Protein AF-A0A2G2MWB8-F1 (afdb_monomer)

Structure (mmCIF, N/CA/C/O backbone):
data_AF-A0A2G2MWB8-F1
#
_entry.id   AF-A0A2G2MWB8-F1
#
loop_
_atom_site.group_PDB
_atom_site.id
_atom_site.type_symbol
_atom_site.label_atom_id
_atom_site.label_alt_id
_atom_site.label_comp_id
_atom_site.label_asym_id
_atom_site.label_entity_id
_atom_site.label_seq_id
_atom_site.pdbx_PDB_ins_code
_atom_site.Cartn_x
_atom_site.Cartn_y
_atom_site.Cartn_z
_atom_site.occupancy
_atom_site.B_iso_or_equiv
_atom_site.auth_seq_id
_atom_site.auth_comp_id
_atom_site.auth_asym_id
_atom_site.auth_atom_id
_atom_site.pdbx_PDB_model_num
ATOM 1 N N . MET A 1 1 ? 27.017 0.539 -34.560 1.00 62.78 1 MET A N 1
ATOM 2 C CA . MET A 1 1 ? 26.986 0.037 -33.164 1.00 62.78 1 MET A CA 1
ATOM 3 C C . MET A 1 1 ? 26.492 1.121 -32.203 1.00 62.78 1 MET A C 1
ATOM 5 O O . MET A 1 1 ? 26.042 0.778 -31.119 1.00 62.78 1 MET A O 1
ATOM 9 N N . GLU A 1 2 ? 26.482 2.394 -32.613 1.00 69.69 2 GLU A N 1
ATOM 10 C CA . GLU A 1 2 ? 25.898 3.523 -31.877 1.00 69.69 2 GLU A CA 1
ATOM 11 C C . GLU A 1 2 ? 24.388 3.410 -31.590 1.00 69.69 2 GLU A C 1
ATOM 13 O O . GLU A 1 2 ? 23.975 3.703 -30.470 1.00 69.69 2 GLU A O 1
ATOM 18 N N . ASP A 1 3 ? 23.562 2.940 -32.533 1.00 72.06 3 ASP A N 1
ATOM 19 C CA . ASP A 1 3 ? 22.093 2.934 -32.363 1.00 72.06 3 ASP A CA 1
ATOM 20 C C . ASP A 1 3 ? 21.623 2.034 -31.210 1.00 72.06 3 ASP A C 1
ATOM 22 O O . ASP A 1 3 ? 20.694 2.359 -30.471 1.00 72.06 3 ASP A O 1
ATOM 26 N N . VAL A 1 4 ? 22.314 0.909 -31.009 1.00 80.12 4 VAL A N 1
ATOM 27 C CA . VAL A 1 4 ? 22.034 -0.035 -29.917 1.00 80.12 4 VAL A CA 1
ATOM 28 C C . VAL A 1 4 ? 22.290 0.615 -28.553 1.00 80.12 4 VAL A C 1
ATOM 30 O O . VAL A 1 4 ? 21.581 0.323 -27.591 1.00 80.12 4 VAL A O 1
ATOM 33 N N . ASN A 1 5 ? 23.258 1.532 -28.466 1.00 85.56 5 ASN A N 1
ATOM 34 C CA . ASN A 1 5 ? 23.570 2.238 -27.226 1.00 85.56 5 ASN A CA 1
ATOM 35 C C . ASN A 1 5 ? 22.466 3.245 -26.859 1.00 85.56 5 ASN A C 1
ATOM 37 O O . ASN A 1 5 ? 22.034 3.284 -25.711 1.00 85.56 5 ASN A O 1
ATOM 41 N N . LEU A 1 6 ? 21.926 3.975 -27.843 1.00 91.50 6 LEU A N 1
ATOM 42 C CA . LEU A 1 6 ? 20.825 4.929 -27.632 1.00 91.50 6 LEU A CA 1
ATOM 43 C C . LEU A 1 6 ? 19.522 4.236 -27.204 1.00 91.50 6 LEU A C 1
ATOM 45 O O . LEU A 1 6 ? 18.800 4.710 -26.321 1.00 91.50 6 LEU A O 1
ATOM 49 N N . ILE A 1 7 ? 19.224 3.078 -27.797 1.00 91.00 7 ILE A N 1
ATOM 50 C CA . ILE A 1 7 ? 18.062 2.271 -27.401 1.00 91.00 7 ILE A CA 1
ATOM 51 C C . ILE A 1 7 ? 18.248 1.749 -25.969 1.00 91.00 7 ILE A C 1
ATOM 53 O O . ILE A 1 7 ? 17.331 1.815 -25.153 1.00 91.00 7 ILE A O 1
ATOM 57 N N . LEU A 1 8 ? 19.448 1.286 -25.615 1.00 90.62 8 LEU A N 1
ATOM 58 C CA . LEU A 1 8 ? 19.724 0.828 -24.254 1.00 90.62 8 LEU A CA 1
ATOM 59 C C . LEU A 1 8 ? 19.628 1.968 -23.227 1.00 90.62 8 LEU A C 1
ATOM 61 O O . LEU A 1 8 ? 19.153 1.764 -22.109 1.00 90.62 8 LEU A O 1
ATOM 65 N N . GLU A 1 9 ? 20.055 3.171 -23.596 1.00 91.06 9 GLU A N 1
ATOM 66 C CA . GLU A 1 9 ? 19.978 4.357 -22.749 1.00 91.06 9 GLU A CA 1
ATOM 67 C C . GLU A 1 9 ? 18.526 4.807 -22.516 1.00 91.06 9 GLU A C 1
ATOM 69 O O . GLU A 1 9 ? 18.119 5.037 -21.377 1.00 91.06 9 GLU A O 1
ATOM 74 N N . SER A 1 10 ? 17.697 4.819 -23.561 1.00 92.31 10 SER A N 1
ATOM 75 C CA . SER A 1 10 ? 16.266 5.134 -23.442 1.00 92.31 10 SER A CA 1
ATOM 76 C C . SER A 1 10 ? 15.493 4.111 -22.598 1.00 92.31 10 SER A C 1
ATOM 78 O O . SER A 1 10 ? 14.654 4.498 -21.782 1.00 92.31 10 SER A O 1
ATOM 80 N N . VAL A 1 11 ? 15.826 2.820 -22.688 1.00 94.81 11 VAL A N 1
ATOM 81 C CA . VAL A 1 11 ? 15.252 1.788 -21.805 1.00 94.81 11 VAL A CA 1
ATOM 82 C C . VAL A 1 11 ? 15.635 2.023 -20.339 1.00 94.81 11 VAL A C 1
ATOM 84 O O . VAL A 1 11 ? 14.786 1.873 -19.458 1.00 94.81 11 VAL A O 1
ATOM 87 N N . LYS A 1 12 ? 16.871 2.455 -20.043 1.00 92.38 12 LYS A N 1
ATOM 88 C CA . LYS A 1 12 ? 17.265 2.819 -18.667 1.00 92.38 12 LYS A CA 1
ATOM 89 C C . LYS A 1 12 ? 16.406 3.957 -18.124 1.00 92.38 12 LYS A C 1
ATOM 91 O O . LYS A 1 12 ? 15.950 3.873 -16.986 1.00 92.38 12 LYS A O 1
ATOM 96 N N . PHE A 1 13 ? 16.138 4.983 -18.931 1.00 94.69 13 PHE A N 1
ATOM 97 C CA . PHE A 1 13 ? 15.262 6.084 -18.527 1.00 94.69 13 PHE A CA 1
ATOM 98 C C . PHE A 1 13 ? 13.804 5.645 -18.335 1.00 94.69 13 PHE A C 1
ATOM 100 O O . PHE A 1 13 ? 13.156 6.113 -17.401 1.00 94.69 13 PHE A O 1
ATOM 107 N N . MET A 1 14 ? 13.302 4.704 -19.142 1.00 95.50 14 MET A N 1
ATOM 108 C CA . MET A 1 14 ? 11.969 4.117 -18.958 1.00 95.50 14 MET A CA 1
ATOM 109 C C . MET A 1 14 ? 11.848 3.402 -17.606 1.00 95.50 14 MET A C 1
ATOM 111 O O . MET A 1 14 ? 10.908 3.653 -16.848 1.00 95.50 14 MET A O 1
ATOM 115 N N . VAL A 1 15 ? 12.821 2.544 -17.282 1.00 96.75 15 VAL A N 1
ATOM 116 C CA . VAL A 1 15 ? 12.864 1.822 -16.002 1.00 96.75 15 VAL A CA 1
ATOM 117 C C . VAL A 1 15 ? 13.020 2.796 -14.836 1.00 96.75 15 VAL A C 1
ATOM 119 O O . VAL A 1 15 ? 12.337 2.646 -13.826 1.00 96.75 15 VAL A O 1
ATOM 122 N N . LEU A 1 16 ? 13.862 3.824 -14.979 1.00 96.69 16 LEU A N 1
ATOM 123 C CA . LEU A 1 16 ? 14.045 4.861 -13.964 1.00 96.69 16 LEU A CA 1
ATOM 124 C C . LEU A 1 16 ? 12.734 5.610 -13.699 1.00 96.69 16 LEU A C 1
ATOM 126 O O . LEU A 1 16 ? 12.331 5.741 -12.545 1.00 96.69 16 LEU A O 1
ATOM 130 N N . GLY A 1 17 ? 12.027 6.030 -14.750 1.00 96.19 17 GLY A N 1
ATOM 131 C CA . GLY A 1 17 ? 10.724 6.685 -14.628 1.00 96.19 17 GLY A CA 1
ATOM 132 C C . GLY A 1 17 ? 9.699 5.804 -13.911 1.00 96.19 17 GLY A C 1
ATOM 133 O O . GLY A 1 17 ? 9.046 6.257 -12.970 1.00 96.19 17 GLY A O 1
ATOM 134 N N . MET A 1 18 ? 9.612 4.521 -14.284 1.00 97.44 18 MET A N 1
ATOM 135 C CA . MET A 1 18 ? 8.733 3.568 -13.598 1.00 97.44 18 MET A CA 1
ATOM 136 C C . MET A 1 18 ? 9.113 3.377 -12.128 1.00 97.44 18 MET A C 1
ATOM 138 O O . MET A 1 18 ? 8.234 3.371 -11.268 1.00 97.44 18 MET A O 1
ATOM 142 N N . ALA A 1 19 ? 10.405 3.262 -11.819 1.00 97.19 19 ALA A N 1
ATOM 143 C CA . ALA A 1 19 ? 10.881 3.067 -10.455 1.00 97.19 19 ALA A CA 1
ATOM 144 C C . ALA A 1 19 ? 10.559 4.267 -9.549 1.00 97.19 19 ALA A C 1
ATOM 146 O O . ALA A 1 19 ? 10.165 4.080 -8.395 1.00 97.19 19 ALA A O 1
ATOM 147 N N . VAL A 1 20 ? 10.676 5.495 -10.066 1.00 97.19 20 VAL A N 1
ATOM 148 C CA . VAL A 1 20 ? 10.351 6.722 -9.320 1.00 97.19 20 VAL A CA 1
ATOM 149 C C . VAL A 1 20 ? 8.858 6.795 -9.011 1.00 97.19 20 VAL A C 1
ATOM 151 O O . VAL A 1 20 ? 8.485 7.017 -7.859 1.00 97.19 20 VAL A O 1
ATOM 154 N N . VAL A 1 21 ? 7.999 6.553 -10.007 1.00 97.44 21 VAL A N 1
ATOM 155 C CA . VAL A 1 21 ? 6.542 6.538 -9.806 1.00 97.44 21 VAL A CA 1
ATOM 156 C C . VAL A 1 21 ? 6.148 5.441 -8.818 1.00 97.44 21 VAL A C 1
ATOM 158 O O . VAL A 1 21 ? 5.385 5.693 -7.889 1.00 97.44 21 VAL A O 1
ATOM 161 N N . PHE A 1 22 ? 6.711 4.242 -8.955 1.00 97.75 22 PHE A N 1
ATOM 162 C CA . PHE A 1 22 ? 6.438 3.133 -8.045 1.00 97.75 22 PHE A CA 1
ATOM 163 C C . PHE A 1 22 ? 6.855 3.448 -6.601 1.00 97.75 22 PHE A C 1
ATOM 165 O O . PHE A 1 22 ? 6.082 3.233 -5.668 1.00 97.75 22 PHE A O 1
ATOM 172 N N . SER A 1 23 ? 8.038 4.041 -6.412 1.00 98.12 23 SER A N 1
ATOM 173 C CA . SER A 1 23 ? 8.518 4.484 -5.096 1.00 98.12 23 SER A CA 1
ATOM 174 C C . SER A 1 23 ? 7.604 5.548 -4.488 1.00 98.12 23 SER A C 1
ATOM 176 O O . SER A 1 23 ? 7.292 5.495 -3.300 1.00 98.12 23 SER A O 1
ATOM 178 N N . PHE A 1 24 ? 7.118 6.486 -5.302 1.00 98.06 24 PHE A N 1
ATOM 179 C CA . PHE A 1 24 ? 6.165 7.502 -4.865 1.00 98.06 24 PHE A CA 1
ATOM 180 C C . PHE A 1 24 ? 4.840 6.888 -4.389 1.00 98.06 24 PHE A C 1
ATOM 182 O O . PHE A 1 24 ? 4.334 7.258 -3.330 1.00 98.06 24 PHE A O 1
ATOM 189 N N . LEU A 1 25 ? 4.309 5.895 -5.111 1.00 97.69 25 LEU A N 1
ATOM 190 C CA . LEU A 1 25 ? 3.106 5.169 -4.693 1.00 97.69 25 LEU A CA 1
ATOM 191 C C . LEU A 1 25 ? 3.315 4.398 -3.383 1.00 97.69 25 LEU A C 1
ATOM 193 O O . LEU A 1 25 ? 2.437 4.422 -2.524 1.00 97.69 25 LEU A O 1
ATOM 197 N N . ILE A 1 26 ? 4.477 3.764 -3.188 1.00 98.06 26 ILE A N 1
ATOM 198 C CA . ILE A 1 26 ? 4.814 3.109 -1.912 1.00 98.06 26 ILE A CA 1
ATOM 199 C C . ILE A 1 26 ? 4.777 4.122 -0.766 1.00 98.06 26 ILE A C 1
ATOM 201 O O . ILE A 1 26 ? 4.173 3.856 0.273 1.00 98.06 26 ILE A O 1
ATOM 205 N N . ILE A 1 27 ? 5.382 5.297 -0.956 1.00 98.19 27 ILE A N 1
ATOM 206 C CA . ILE A 1 27 ? 5.378 6.358 0.056 1.00 98.19 27 ILE A CA 1
ATOM 207 C C . ILE A 1 27 ? 3.941 6.792 0.367 1.00 98.19 27 ILE A C 1
ATOM 209 O O . ILE A 1 27 ? 3.585 6.900 1.541 1.00 98.19 27 ILE A O 1
ATOM 213 N N . LEU A 1 28 ? 3.089 6.973 -0.647 1.00 98.00 28 LEU A N 1
ATOM 214 C CA . LEU A 1 28 ? 1.676 7.300 -0.435 1.00 98.00 28 LEU A CA 1
ATOM 215 C C . LEU A 1 28 ? 0.951 6.234 0.389 1.00 98.00 28 LEU A C 1
ATOM 217 O O . LEU A 1 28 ? 0.225 6.577 1.320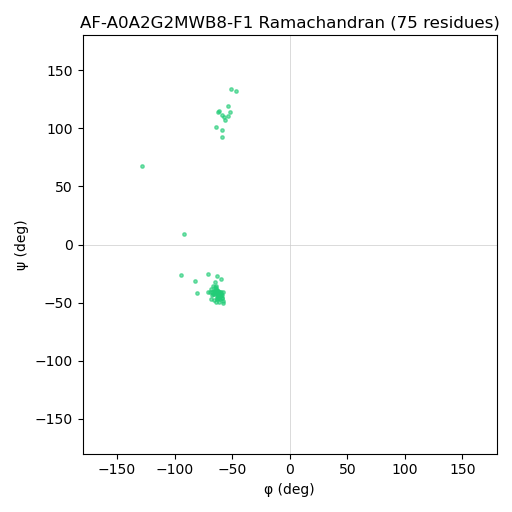 1.00 98.00 28 LEU A O 1
ATOM 221 N N . ILE A 1 29 ? 1.177 4.952 0.101 1.00 97.06 29 ILE A N 1
ATOM 222 C CA . ILE A 1 29 ? 0.588 3.852 0.874 1.00 97.06 29 ILE A CA 1
ATOM 223 C C . ILE A 1 29 ? 1.029 3.930 2.340 1.00 97.06 29 ILE A C 1
ATOM 225 O O . ILE A 1 29 ? 0.196 3.773 3.235 1.00 97.06 29 ILE A O 1
ATOM 229 N N . ILE A 1 30 ? 2.308 4.205 2.610 1.00 97.69 30 ILE A N 1
ATOM 230 C CA . ILE A 1 30 ? 2.822 4.358 3.980 1.00 97.69 30 ILE A CA 1
ATOM 231 C C . ILE A 1 30 ? 2.133 5.530 4.688 1.00 97.69 30 ILE A C 1
ATOM 233 O O . ILE A 1 30 ? 1.703 5.385 5.832 1.00 97.69 30 ILE A O 1
ATOM 237 N N . VAL A 1 31 ? 1.988 6.673 4.013 1.00 97.62 31 VAL A N 1
ATOM 238 C CA . VAL A 1 31 ? 1.334 7.866 4.573 1.00 97.62 31 VAL A CA 1
ATOM 239 C C . VAL A 1 31 ? -0.133 7.591 4.895 1.00 97.62 31 VAL A C 1
ATOM 241 O O . VAL A 1 31 ? -0.573 7.896 6.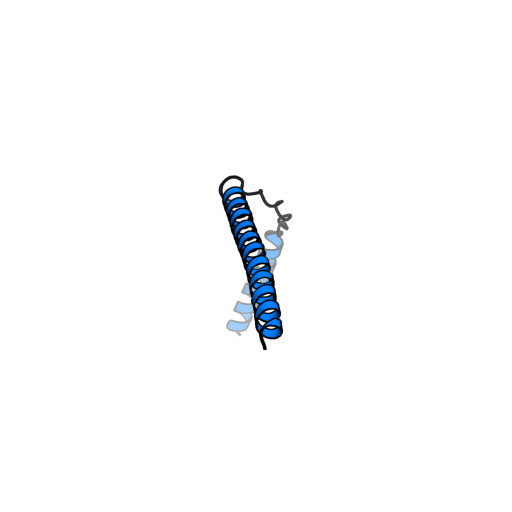002 1.00 97.62 31 VAL A O 1
ATOM 244 N N . VAL A 1 32 ? -0.877 6.968 3.981 1.00 96.69 32 VAL A N 1
ATOM 245 C CA . VAL A 1 32 ? -2.288 6.612 4.205 1.00 96.69 32 VAL A CA 1
ATOM 246 C C . VAL A 1 32 ? -2.427 5.619 5.363 1.00 96.69 32 VAL A C 1
ATOM 248 O O . VAL A 1 32 ? -3.294 5.787 6.217 1.00 96.69 32 VAL A O 1
ATOM 251 N N . ASN A 1 33 ? -1.538 4.626 5.469 1.00 94.94 33 ASN A N 1
ATOM 252 C CA . ASN A 1 33 ? -1.529 3.701 6.607 1.00 94.94 33 ASN A CA 1
ATOM 253 C C . ASN A 1 33 ? -1.206 4.405 7.931 1.00 94.94 33 ASN A C 1
ATOM 255 O O . ASN A 1 33 ? -1.810 4.108 8.963 1.00 94.94 33 ASN A O 1
ATOM 259 N N . LEU A 1 34 ? -0.269 5.355 7.917 1.00 96.06 34 LEU A N 1
ATOM 260 C CA . LEU A 1 34 ? 0.054 6.153 9.093 1.00 96.06 34 LEU A CA 1
ATOM 261 C C . LEU A 1 34 ? -1.149 6.996 9.526 1.00 96.06 34 LEU A C 1
ATOM 263 O O . LEU A 1 34 ? -1.485 7.004 10.709 1.00 96.06 34 LEU A O 1
ATOM 267 N N . GLN A 1 35 ? -1.834 7.637 8.578 1.00 94.19 35 GLN A N 1
ATO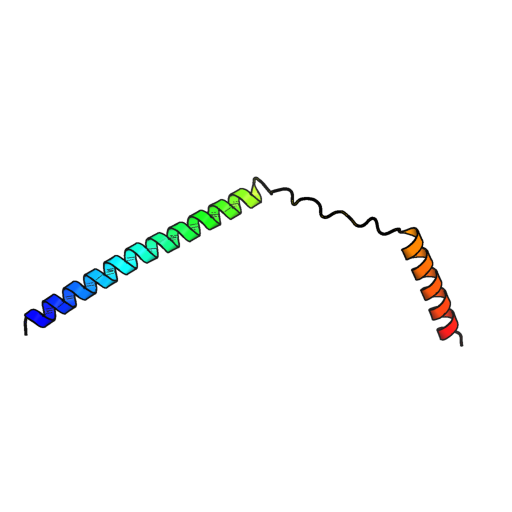M 268 C CA . GLN A 1 35 ? -3.081 8.357 8.834 1.00 94.19 35 GLN A CA 1
ATOM 269 C C . GLN A 1 35 ? -4.141 7.430 9.435 1.00 94.19 35 GLN A C 1
ATOM 271 O O . GLN A 1 35 ? -4.692 7.761 10.480 1.00 94.19 35 GLN A O 1
ATOM 276 N N . ALA A 1 36 ? -4.366 6.245 8.859 1.00 91.12 36 ALA A N 1
ATOM 277 C CA . ALA A 1 36 ? -5.320 5.267 9.385 1.00 91.12 36 ALA A CA 1
ATOM 278 C C . ALA A 1 36 ? -4.996 4.864 10.834 1.00 91.12 36 ALA A C 1
ATOM 280 O O . ALA A 1 36 ? -5.886 4.797 11.679 1.00 91.12 36 ALA A O 1
ATOM 281 N N . LYS A 1 37 ? -3.713 4.667 11.159 1.00 90.56 37 LYS A N 1
ATOM 282 C CA . LYS A 1 37 ? -3.268 4.330 12.519 1.00 90.56 37 LYS A CA 1
ATOM 283 C C . LYS A 1 37 ? -3.445 5.485 13.505 1.00 90.56 37 LYS A C 1
ATOM 285 O O . LYS A 1 37 ? -3.798 5.255 14.660 1.00 90.56 37 LYS A O 1
ATOM 290 N N . ILE A 1 38 ? -3.191 6.718 13.068 1.00 93.00 38 ILE A N 1
ATOM 291 C CA . ILE A 1 38 ? -3.431 7.926 13.867 1.00 93.00 38 ILE A CA 1
ATOM 292 C C . ILE A 1 38 ? -4.931 8.060 14.137 1.00 93.00 38 ILE A C 1
ATOM 294 O O . ILE A 1 38 ? -5.324 8.191 15.293 1.00 93.00 38 ILE A O 1
ATOM 298 N N . ILE A 1 39 ? -5.767 7.949 13.103 1.00 90.19 39 ILE A N 1
ATOM 299 C CA . ILE A 1 39 ? -7.226 8.020 13.227 1.00 90.19 39 ILE A CA 1
ATOM 300 C C . ILE A 1 39 ? -7.724 6.935 14.182 1.00 90.19 39 ILE A C 1
ATOM 302 O O . ILE A 1 39 ? -8.372 7.270 15.160 1.00 90.19 39 ILE A O 1
ATOM 306 N 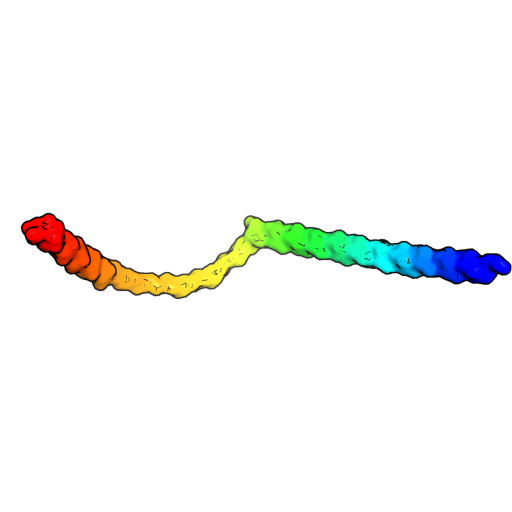N . ALA A 1 40 ? -7.332 5.671 14.007 1.00 86.94 40 ALA A N 1
ATOM 307 C CA . ALA A 1 40 ? -7.748 4.588 14.901 1.00 86.94 40 ALA A CA 1
ATOM 308 C C . ALA A 1 40 ? -7.326 4.800 16.370 1.00 86.94 40 ALA A C 1
ATOM 310 O O . ALA A 1 40 ? -8.007 4.341 17.283 1.00 86.94 40 ALA A O 1
ATOM 311 N N . LYS A 1 41 ? -6.203 5.492 16.615 1.00 86.25 41 LYS A N 1
ATOM 312 C CA . LYS A 1 41 ? -5.710 5.780 17.970 1.00 86.25 41 LYS A CA 1
ATOM 313 C C . LYS A 1 41 ? -6.422 6.967 18.627 1.00 86.25 41 LYS A C 1
ATOM 315 O O . LYS A 1 41 ? -6.684 6.910 19.824 1.00 86.25 41 LYS A O 1
ATOM 320 N N . PHE A 1 42 ? -6.673 8.046 17.884 1.00 86.25 42 PHE A N 1
ATOM 321 C CA . PHE A 1 42 ? -7.250 9.286 18.426 1.00 86.25 42 PHE A CA 1
ATOM 322 C C . PHE A 1 42 ? -8.776 9.364 18.282 1.00 86.25 42 PHE A C 1
ATOM 324 O O . PHE A 1 42 ? -9.433 10.001 19.099 1.00 86.25 42 PHE A O 1
ATOM 331 N N . PHE A 1 43 ? -9.331 8.679 17.288 1.00 80.44 43 PHE A N 1
ATOM 332 C CA . PHE A 1 43 ? -10.757 8.521 17.018 1.00 80.44 43 PHE A CA 1
ATOM 333 C C . PHE A 1 43 ? -11.067 7.027 16.868 1.00 80.44 43 PHE A C 1
ATOM 335 O O . PHE A 1 43 ? -11.366 6.569 15.764 1.00 80.44 43 PHE A O 1
ATOM 342 N N . PRO A 1 44 ? -10.950 6.235 17.952 1.00 76.56 44 PRO A N 1
ATOM 343 C CA . PRO A 1 44 ? -11.359 4.842 17.911 1.00 76.56 44 PRO A CA 1
ATOM 344 C C . PRO A 1 44 ? -12.836 4.797 17.534 1.00 76.56 44 PRO A C 1
ATOM 346 O O . PRO A 1 44 ? -13.704 5.251 18.285 1.00 76.56 44 PRO A O 1
ATOM 349 N N . GLU A 1 45 ? -13.115 4.286 16.340 1.00 70.25 45 GLU A N 1
ATOM 350 C CA . GLU A 1 45 ? -14.476 4.064 15.893 1.00 70.25 45 GLU A CA 1
ATOM 351 C C . GLU A 1 45 ? -15.081 3.050 16.862 1.00 70.25 45 GLU A C 1
ATOM 353 O O . GLU A 1 45 ? -14.585 1.928 17.006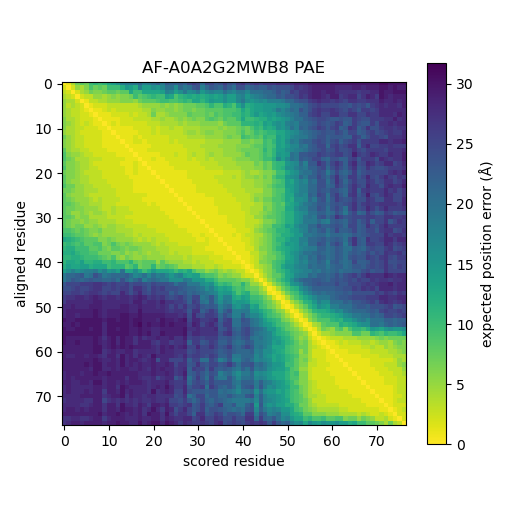 1.00 70.25 45 GLU A O 1
ATOM 358 N N . LYS A 1 46 ? -16.083 3.485 17.633 1.00 66.31 46 LYS A N 1
ATOM 359 C CA . LYS A 1 46 ? -16.772 2.615 18.578 1.00 66.31 46 LYS A CA 1
ATOM 360 C C . LYS A 1 46 ? -17.443 1.548 17.730 1.00 66.31 46 LYS A C 1
ATOM 362 O O . LYS A 1 46 ? -18.462 1.828 17.102 1.00 66.31 46 LYS A O 1
ATOM 367 N N . ALA A 1 47 ? -16.827 0.367 17.667 1.00 67.88 47 ALA A N 1
ATOM 368 C CA . ALA A 1 47 ? -17.395 -0.772 16.970 1.00 67.88 47 ALA A CA 1
ATOM 369 C C . ALA A 1 47 ? -18.864 -0.880 17.400 1.00 67.88 47 ALA A C 1
ATOM 371 O O . ALA A 1 47 ? -19.133 -0.762 18.606 1.00 67.88 47 ALA A O 1
ATOM 372 N N . PRO A 1 48 ? -19.815 -1.031 16.459 1.00 66.44 48 PRO A N 1
ATOM 373 C CA . PRO A 1 48 ? -21.190 -1.281 16.839 1.00 66.44 48 PRO A CA 1
ATOM 374 C C . PRO A 1 48 ? -21.145 -2.483 17.770 1.00 66.44 48 PRO A C 1
ATOM 376 O O . PRO A 1 48 ? -20.604 -3.526 17.396 1.00 66.44 48 PRO A O 1
ATOM 379 N N . ALA A 1 49 ? -21.592 -2.286 19.014 1.00 64.19 49 ALA A N 1
ATOM 380 C CA . ALA A 1 49 ? -21.626 -3.353 19.992 1.00 64.19 49 ALA A CA 1
ATOM 381 C C . ALA A 1 49 ? -22.368 -4.504 19.320 1.00 64.19 49 ALA A C 1
ATOM 383 O O . ALA A 1 49 ? -23.537 -4.355 18.951 1.00 64.19 49 ALA A O 1
ATOM 384 N N . ALA A 1 50 ? -21.659 -5.610 19.071 1.00 68.88 50 ALA A N 1
ATOM 385 C CA . ALA A 1 50 ? -22.322 -6.835 18.674 1.00 68.88 50 ALA A CA 1
ATOM 386 C C . ALA A 1 50 ? -23.424 -7.054 19.715 1.00 68.88 50 ALA A C 1
ATOM 388 O O . ALA A 1 50 ? -23.139 -6.845 20.898 1.00 68.88 50 ALA A O 1
ATOM 389 N N . PRO A 1 51 ? -24.665 -7.380 19.313 1.00 64.38 51 PRO A N 1
ATOM 390 C CA . PRO A 1 51 ? -25.713 -7.628 20.283 1.00 64.38 51 PRO A CA 1
ATOM 391 C C . PRO A 1 51 ? -25.177 -8.688 21.235 1.00 64.38 51 PRO A C 1
ATOM 393 O O . PRO A 1 51 ? -24.917 -9.822 20.823 1.00 64.38 51 PRO A O 1
ATOM 396 N N . GLU A 1 52 ? -24.917 -8.284 22.479 1.00 62.25 52 GLU A N 1
ATOM 397 C CA . GLU A 1 52 ? -24.593 -9.217 23.537 1.00 62.25 52 GLU A CA 1
ATOM 398 C C . GLU A 1 52 ? -25.785 -10.159 23.566 1.00 62.25 52 GLU A C 1
ATOM 400 O O . GLU A 1 52 ? -26.904 -9.759 23.896 1.00 62.25 52 GLU A O 1
ATOM 405 N N . LYS A 1 53 ? -25.573 -11.405 23.127 1.00 63.41 53 LYS A N 1
ATOM 406 C CA . LYS A 1 53 ? -26.498 -12.468 23.481 1.00 63.41 53 LYS A CA 1
ATOM 407 C C . LYS A 1 53 ? -26.507 -12.438 24.994 1.00 63.41 53 LYS A C 1
ATOM 409 O O . LYS A 1 53 ? -25.509 -12.797 25.615 1.00 63.41 53 LYS A O 1
ATOM 414 N N . THR A 1 54 ? -27.602 -11.948 25.556 1.00 60.94 54 THR A N 1
ATOM 415 C CA . THR A 1 54 ? -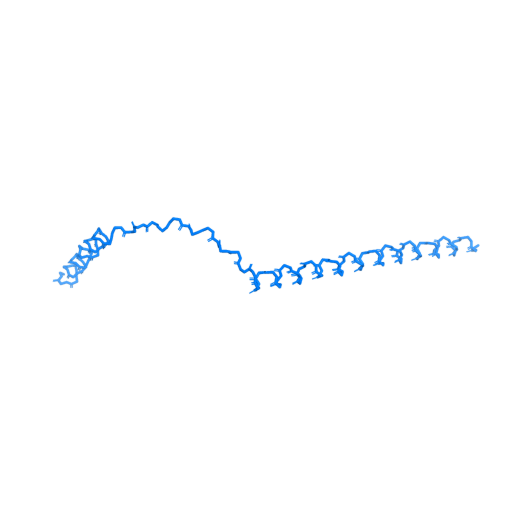27.938 -12.124 26.956 1.00 60.94 54 THR A CA 1
ATOM 416 C C . THR A 1 54 ? -27.994 -13.633 27.116 1.00 60.94 54 THR A C 1
ATOM 418 O O . THR A 1 54 ? -28.961 -14.278 26.720 1.00 60.94 54 THR A O 1
ATOM 421 N N . ALA A 1 55 ? -26.867 -14.226 27.509 1.00 63.41 55 ALA A N 1
ATOM 422 C CA . ALA A 1 55 ? -26.851 -15.606 27.923 1.00 63.41 55 ALA A CA 1
ATOM 423 C C . ALA A 1 55 ? -27.779 -15.619 29.126 1.00 63.41 55 ALA A C 1
ATOM 425 O O . ALA A 1 55 ? -27.510 -14.915 30.100 1.00 63.41 55 ALA A O 1
ATOM 426 N N . ASP A 1 56 ? -28.903 -16.314 28.999 1.00 69.25 56 ASP A N 1
ATOM 427 C CA . ASP A 1 56 ? -29.774 -16.573 30.126 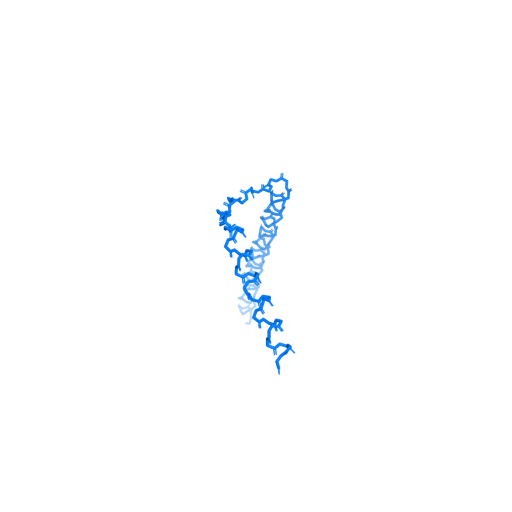1.00 69.25 56 ASP A CA 1
ATOM 428 C C . ASP A 1 56 ? -28.931 -17.324 31.159 1.00 69.25 56 ASP A C 1
ATOM 430 O O . ASP A 1 56 ? -28.593 -18.502 31.001 1.00 69.25 56 ASP A O 1
ATOM 434 N N . THR A 1 57 ? -28.437 -16.574 32.143 1.00 70.12 57 THR A N 1
ATOM 435 C CA . THR A 1 57 ? -27.477 -17.067 33.127 1.00 70.12 57 THR A CA 1
ATOM 436 C C . THR A 1 57 ? -28.101 -18.184 33.946 1.00 70.12 57 THR A C 1
ATOM 438 O O . THR A 1 57 ? -27.383 -19.069 34.399 1.00 70.12 57 THR A O 1
ATOM 441 N N . ASP A 1 58 ? -29.429 -18.180 34.077 1.00 75.25 58 ASP A N 1
ATOM 442 C CA . ASP A 1 58 ? -30.175 -19.181 34.827 1.00 75.25 58 ASP A CA 1
ATOM 443 C C . ASP A 1 58 ? -30.132 -20.548 34.134 1.00 75.25 58 ASP A C 1
ATOM 445 O O . ASP A 1 58 ? -29.757 -21.541 34.759 1.00 75.25 58 ASP A O 1
ATOM 449 N N . GLU A 1 59 ? -30.377 -20.618 32.818 1.00 80.88 59 GLU A N 1
ATOM 450 C CA . GLU A 1 59 ? -30.234 -21.877 32.073 1.00 80.88 59 GLU A CA 1
ATOM 451 C C . GLU A 1 59 ? -28.794 -22.401 32.107 1.00 80.88 59 GLU A C 1
ATOM 453 O O . GLU A 1 59 ? -28.564 -23.593 32.330 1.00 80.88 59 GLU A O 1
ATOM 458 N N . ALA A 1 60 ? -27.804 -21.517 31.949 1.00 83.50 60 ALA A N 1
ATOM 459 C CA . ALA A 1 60 ? -26.396 -21.899 32.026 1.00 83.50 60 ALA A CA 1
ATOM 460 C C . ALA A 1 60 ? -26.027 -22.459 33.414 1.00 83.50 60 ALA A C 1
ATOM 462 O O . ALA A 1 60 ? -25.306 -23.458 33.511 1.00 83.50 60 ALA A O 1
ATOM 463 N N . HIS A 1 61 ? -26.549 -21.861 34.488 1.00 84.50 61 HIS A N 1
ATOM 464 C CA . HIS A 1 61 ? -26.356 -22.339 35.855 1.00 84.50 61 HIS A CA 1
ATOM 465 C C . HIS A 1 61 ? -27.076 -23.666 36.120 1.00 84.50 61 HIS A C 1
ATOM 467 O O . HIS A 1 61 ? -26.483 -24.561 36.728 1.00 84.50 61 HIS A O 1
ATOM 473 N N . HIS A 1 62 ? -28.301 -23.845 35.624 1.00 85.94 62 HIS A N 1
ATOM 474 C CA . HIS A 1 62 ? -29.033 -25.106 35.739 1.00 85.94 62 HIS A CA 1
ATOM 475 C C . HIS A 1 62 ? -28.322 -26.251 35.016 1.00 85.94 62 HIS A C 1
ATOM 477 O O . HIS A 1 62 ? -28.122 -27.320 35.596 1.00 85.94 62 HIS A O 1
ATOM 483 N N . VAL A 1 63 ? -27.867 -26.020 33.784 1.00 87.38 63 VAL A N 1
ATOM 484 C CA . VAL A 1 63 ? -27.109 -27.012 33.012 1.00 87.38 63 VAL A CA 1
ATOM 485 C C . VAL A 1 63 ? -25.793 -27.355 33.716 1.00 87.38 63 VAL A C 1
ATOM 487 O O . VAL A 1 63 ? -25.462 -28.535 33.852 1.00 87.38 63 VAL A O 1
ATOM 490 N N . ALA A 1 64 ? -25.070 -26.361 34.242 1.00 88.62 64 ALA A N 1
ATOM 491 C CA . ALA A 1 64 ? -23.844 -26.592 35.004 1.00 88.62 64 ALA A CA 1
ATOM 492 C C . ALA A 1 64 ? -24.088 -27.420 36.280 1.00 88.62 64 ALA A C 1
ATOM 494 O O . ALA A 1 64 ? -23.319 -28.338 36.572 1.00 88.62 64 ALA A O 1
ATOM 495 N N . ALA A 1 65 ? -25.175 -27.151 37.010 1.00 91.44 65 ALA A N 1
ATOM 496 C CA . ALA A 1 65 ? -25.545 -27.899 38.210 1.00 91.44 65 ALA A CA 1
ATOM 497 C C . ALA A 1 65 ? -25.887 -29.367 37.898 1.00 91.44 65 ALA A C 1
ATOM 499 O O . ALA A 1 65 ? -25.437 -30.272 38.606 1.00 91.44 65 ALA A O 1
ATOM 500 N N . ILE A 1 66 ? -26.620 -29.621 36.809 1.00 92.62 66 ILE A N 1
ATOM 501 C CA . ILE A 1 66 ? -26.948 -30.980 36.353 1.00 92.62 66 ILE A CA 1
ATOM 502 C C . ILE A 1 66 ? -25.670 -31.737 35.967 1.00 92.62 66 ILE A C 1
ATOM 504 O O . ILE A 1 66 ? -25.468 -32.874 36.396 1.00 92.62 66 ILE A O 1
ATOM 508 N N . ILE A 1 67 ? -24.774 -31.106 35.202 1.00 91.75 67 ILE A N 1
ATOM 509 C CA . ILE A 1 67 ? -23.500 -31.716 34.791 1.00 91.75 67 ILE A CA 1
ATOM 510 C C . ILE A 1 67 ? -22.634 -32.049 36.010 1.00 91.75 67 ILE A C 1
ATOM 512 O O . ILE A 1 67 ? -22.051 -33.137 36.069 1.00 91.75 67 ILE A O 1
ATOM 516 N N . ALA A 1 68 ? -22.569 -31.156 36.999 1.00 92.62 68 ALA A N 1
ATOM 517 C CA . ALA A 1 68 ? -21.836 -31.392 38.239 1.00 92.62 68 ALA A CA 1
ATOM 518 C C . ALA A 1 68 ? -22.401 -32.598 39.009 1.00 92.62 68 ALA A C 1
ATOM 520 O O . ALA A 1 68 ? -21.642 -33.489 39.393 1.00 92.62 68 ALA A O 1
ATOM 521 N N . ALA A 1 69 ? -23.728 -32.684 39.152 1.00 93.88 69 ALA A N 1
ATOM 522 C CA . ALA A 1 69 ? -24.389 -33.797 39.831 1.00 93.88 69 ALA A CA 1
ATOM 523 C C . ALA A 1 69 ? -24.138 -35.147 39.133 1.00 93.88 69 ALA A C 1
ATOM 525 O O . ALA A 1 69 ? -23.809 -36.138 39.787 1.00 93.88 69 ALA A O 1
ATOM 526 N N . VAL A 1 70 ? -24.229 -35.189 37.799 1.00 93.88 70 VAL A N 1
ATOM 527 C CA . VAL A 1 70 ? -23.967 -36.407 37.011 1.00 93.88 70 VAL A CA 1
ATOM 528 C C . VAL A 1 70 ? -22.499 -36.825 37.101 1.00 93.88 70 VAL A C 1
ATOM 530 O O . VAL A 1 70 ? -22.191 -38.015 37.208 1.00 93.88 70 VAL A O 1
ATOM 533 N N . THR A 1 71 ? -21.581 -35.859 37.072 1.00 93.06 71 THR A N 1
ATOM 534 C CA . THR A 1 71 ? -20.141 -36.129 37.157 1.00 93.06 71 THR A CA 1
ATOM 535 C C . THR A 1 71 ? -19.764 -36.697 38.524 1.00 93.06 71 THR A C 1
ATOM 537 O O . THR A 1 71 ? -19.021 -37.676 38.584 1.00 93.06 71 THR A O 1
ATOM 540 N N . GLU A 1 72 ? -20.319 -36.147 39.605 1.00 91.75 72 GLU A N 1
ATOM 541 C CA . GLU A 1 72 ? -20.083 -36.637 40.966 1.00 91.75 72 GLU A CA 1
ATOM 542 C C . GLU A 1 72 ? -20.692 -38.030 41.186 1.00 91.75 72 GLU A C 1
ATOM 544 O O . GLU A 1 72 ? -20.036 -38.912 41.738 1.00 91.75 72 GLU A O 1
ATOM 549 N N . PHE A 1 73 ? -21.901 -38.287 40.673 1.00 93.62 73 PHE A N 1
ATOM 550 C CA . PHE A 1 73 ? -22.514 -39.619 40.727 1.00 93.62 73 PHE A CA 1
ATOM 551 C C . PHE A 1 73 ? -21.680 -40.675 39.992 1.00 93.62 73 PHE A C 1
ATOM 553 O O . PHE A 1 73 ? -21.509 -41.785 40.486 1.00 93.62 73 PHE A O 1
ATOM 560 N N . ARG A 1 74 ? -21.122 -40.333 38.824 1.00 90.19 74 ARG A N 1
ATOM 561 C CA . ARG A 1 74 ? -20.273 -41.245 38.042 1.00 90.19 74 ARG A CA 1
ATOM 562 C C . ARG A 1 74 ? -18.908 -41.496 38.685 1.00 90.19 74 ARG A C 1
ATOM 564 O O . ARG A 1 74 ? -18.295 -42.512 38.396 1.00 90.19 74 ARG A O 1
ATOM 571 N N . LYS A 1 75 ? -18.420 -40.569 39.510 1.00 88.62 75 LYS A N 1
ATOM 572 C CA . LYS A 1 75 ? -17.155 -40.700 40.243 1.00 88.62 75 LYS A CA 1
ATOM 573 C C . LYS A 1 75 ? -17.308 -41.523 41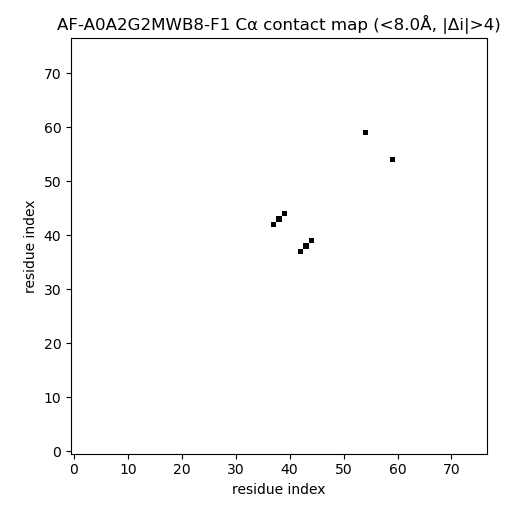.528 1.00 88.62 75 LYS A C 1
ATOM 575 O O . LYS A 1 75 ? -16.366 -42.203 41.915 1.00 88.62 75 LYS A O 1
ATOM 580 N N . ASN A 1 76 ?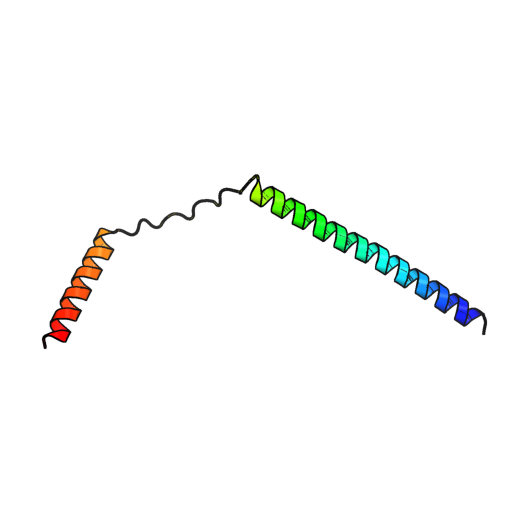 -18.479 -41.462 42.164 1.00 80.62 76 ASN A N 1
ATOM 581 C CA . ASN A 1 76 ? -18.807 -42.216 43.381 1.00 80.62 76 ASN A CA 1
ATOM 582 C C . ASN A 1 76 ? -19.467 -43.583 43.106 1.00 80.62 76 ASN A C 1
ATOM 584 O O . ASN A 1 76 ? -19.954 -44.220 44.041 1.00 80.62 76 ASN A O 1
ATOM 588 N N . LYS A 1 77 ? -19.498 -44.029 41.846 1.00 62.16 77 LYS A N 1
ATOM 589 C CA . LYS A 1 77 ? -19.973 -45.347 41.413 1.00 62.16 77 LYS A CA 1
ATOM 590 C C . LYS A 1 77 ? -18.817 -46.137 40.815 1.00 62.16 77 LYS A C 1
ATOM 592 O O . LYS A 1 77 ? -18.743 -47.349 41.106 1.00 62.16 77 LYS A O 1
#

Solvent-accessible surface area (backbone atoms only — not comparable to full-atom values): 4551 Å² total; per-residue (Å²): 122,67,69,63,53,56,52,53,50,52,51,52,52,52,53,49,53,52,50,52,54,51,51,51,52,51,50,50,52,52,51,53,52,50,49,52,53,49,42,51,70,78,54,61,75,77,67,78,75,70,81,73,74,77,69,62,62,64,61,56,50,52,53,51,51,52,53,50,52,54,53,51,53,64,71,78,105

Sequence (77 aa):
MEDVNLILESVKFMVLGMAVVFSFLIILIIVVNLQAKIIAKFFPEKAPAAPEKTADTDEAHHVAAIIAAVTEFRKNK

pLDDT: mean 86.03, std 11.86, range [60.94, 98.19]

Mean predicted aligned error: 14.97 Å

Foldseek 3Di:
DVVVVVVVVVVVVVVVVVVVVVVVVVVVVVVVVVVVVVCCVVPVDPPPPDPPPPPPVVVVVVVVVVVVVVVVVVVVD

Secondary structure (DSSP, 8-state):
-HHHHHHHHHHHHHHHHHHHHHHHHHHHHHHHHHHHHHHHHHS-------------HHHHHHHHHHHHHHHHHHH--

Radius of gyration: 33.21 Å; Cα contacts (8 Å, |Δi|>4): 4; chains: 1; bounding box: 57×55×76 Å